Protein A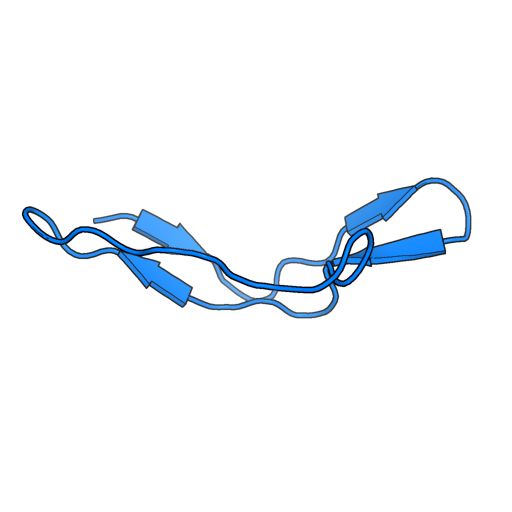F-A0A7W1FFE4-F1 (afdb_monomer_lite)

Radius of gyration: 12.09 Å; chains: 1; bounding box: 25×22×30 Å

pLDDT: mean 96.33, std 2.09, range [88.62, 98.25]

Sequence (39 aa):
MLEVQNISINYGVCAVVQNVSFALRTGKIIALLGANGAG

Secondary structure (DSSP, 8-state):
-EEEEEEEEEETTEEEEEEEEEEE-TT-------STT--

Structure (mmCIF, N/CA/C/O backbone):
data_AF-A0A7W1FFE4-F1
#
_entry.id   AF-A0A7W1FFE4-F1
#
loop_
_atom_site.group_PDB
_atom_site.id
_atom_site.type_symbol
_atom_site.label_atom_id
_atom_site.label_alt_id
_atom_site.label_comp_id
_atom_site.label_asym_id
_atom_site.label_entity_id
_atom_site.label_seq_id
_atom_site.pdbx_PDB_ins_code
_atom_site.Cartn_x
_atom_site.Cartn_y
_atom_site.Cartn_z
_atom_site.occupancy
_atom_site.B_iso_or_equiv
_atom_site.auth_seq_id
_atom_site.auth_comp_id
_atom_site.auth_asym_id
_atom_site.auth_atom_id
_atom_site.pdbx_PDB_model_num
ATOM 1 N N . MET A 1 1 ? -9.126 9.847 10.657 1.00 89.00 1 MET A N 1
ATOM 2 C CA . MET A 1 1 ? -9.587 9.658 9.266 1.00 89.00 1 MET A CA 1
ATOM 3 C C . MET A 1 1 ? -8.371 9.789 8.374 1.00 89.00 1 MET A C 1
ATOM 5 O O . MET A 1 1 ? -7.653 10.765 8.533 1.00 89.00 1 MET A O 1
ATOM 9 N N . LEU A 1 2 ? -8.112 8.792 7.530 1.00 97.12 2 LEU A N 1
ATOM 10 C CA . LEU A 1 2 ? -7.079 8.837 6.493 1.00 97.12 2 LEU A CA 1
ATOM 11 C C . LEU A 1 2 ? -7.774 8.895 5.137 1.00 97.12 2 LEU A C 1
ATOM 13 O O . LEU A 1 2 ? -8.743 8.167 4.916 1.00 97.12 2 LEU A O 1
ATOM 17 N N . GLU A 1 3 ? -7.260 9.730 4.247 1.00 97.75 3 GLU A N 1
ATOM 18 C CA . GLU A 1 3 ? -7.747 9.869 2.885 1.00 97.75 3 GLU A CA 1
ATOM 19 C C . 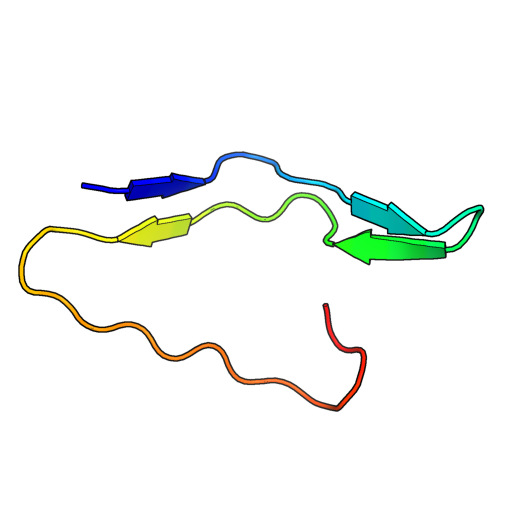GLU A 1 3 ? -6.561 9.843 1.922 1.00 97.75 3 GLU A C 1
ATOM 21 O O . GLU A 1 3 ? -5.571 10.547 2.114 1.00 97.75 3 GLU A O 1
ATOM 26 N N . VAL A 1 4 ? -6.659 8.981 0.918 1.00 97.25 4 VAL A N 1
ATOM 27 C CA . VAL A 1 4 ? -5.70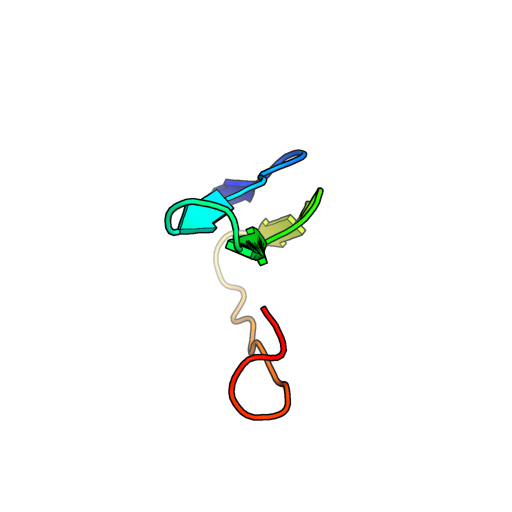2 8.821 -0.171 1.00 97.25 4 VAL A CA 1
ATOM 28 C C . VAL A 1 4 ? -6.441 9.188 -1.444 1.00 97.25 4 VAL A C 1
ATOM 30 O O . VAL A 1 4 ? -7.504 8.629 -1.717 1.00 97.25 4 VAL A O 1
ATOM 33 N N . GLN A 1 5 ? -5.897 10.133 -2.206 1.00 98.12 5 GLN A N 1
ATOM 34 C CA . GLN A 1 5 ? -6.518 10.620 -3.433 1.00 98.12 5 GLN A CA 1
ATOM 35 C C . GLN A 1 5 ? -5.513 10.608 -4.578 1.00 98.12 5 GLN A C 1
ATOM 37 O O . GLN A 1 5 ? -4.469 11.254 -4.503 1.00 98.12 5 GLN A O 1
ATOM 42 N N . ASN A 1 6 ? -5.876 9.896 -5.640 1.00 98.25 6 ASN A N 1
ATOM 43 C CA . ASN A 1 6 ? -5.230 9.870 -6.946 1.00 98.25 6 ASN A CA 1
ATOM 44 C C . ASN A 1 6 ? -3.714 9.642 -6.869 1.00 98.25 6 ASN A C 1
ATOM 46 O O . ASN A 1 6 ? -2.943 10.217 -7.640 1.00 98.25 6 ASN A O 1
ATOM 50 N N . ILE A 1 7 ? -3.269 8.805 -5.927 1.00 97.75 7 ILE A N 1
ATOM 51 C CA . ILE A 1 7 ? -1.845 8.531 -5.759 1.00 97.75 7 ILE A CA 1
ATOM 52 C C . ILE A 1 7 ? -1.364 7.656 -6.909 1.00 97.75 7 ILE A C 1
ATOM 54 O O . ILE A 1 7 ? -1.970 6.637 -7.236 1.00 97.75 7 ILE A O 1
ATOM 58 N N . SER A 1 8 ? -0.242 8.065 -7.493 1.00 98.06 8 SER A N 1
ATOM 59 C CA . SER A 1 8 ? 0.523 7.271 -8.447 1.00 98.06 8 SER A CA 1
ATOM 60 C C . SER A 1 8 ? 1.986 7.244 -8.015 1.00 98.06 8 SER A C 1
ATOM 62 O O . SER A 1 8 ? 2.512 8.260 -7.559 1.00 98.06 8 SER A O 1
ATOM 64 N N . ILE A 1 9 ? 2.636 6.087 -8.121 1.00 97.44 9 ILE A N 1
ATOM 65 C CA . ILE A 1 9 ? 4.016 5.862 -7.679 1.00 97.44 9 ILE A CA 1
ATOM 66 C C . ILE A 1 9 ? 4.764 5.123 -8.779 1.00 97.44 9 ILE A C 1
ATOM 68 O O . ILE A 1 9 ? 4.306 4.082 -9.252 1.00 97.44 9 ILE A O 1
ATOM 72 N N . ASN A 1 10 ? 5.943 5.642 -9.129 1.00 97.69 10 ASN A N 1
ATOM 73 C CA . ASN A 1 10 ? 6.839 5.040 -10.107 1.00 97.69 10 ASN A CA 1
ATOM 74 C C . ASN A 1 10 ? 8.164 4.643 -9.454 1.00 97.69 10 ASN A C 1
ATOM 76 O O . ASN A 1 10 ? 8.753 5.423 -8.703 1.00 97.69 10 ASN A O 1
ATOM 80 N N . TYR A 1 11 ? 8.673 3.469 -9.818 1.00 95.62 11 TYR A N 1
ATOM 81 C CA . TYR A 1 11 ? 10.054 3.065 -9.571 1.00 95.62 11 TYR A CA 1
ATOM 82 C C . TYR A 1 11 ? 10.818 3.073 -10.891 1.00 95.62 11 TYR A C 1
ATOM 84 O O . TYR A 1 11 ? 10.709 2.165 -11.718 1.00 95.62 11 TYR A O 1
ATOM 92 N N . GLY A 1 12 ? 11.567 4.156 -11.111 1.00 96.06 12 GLY A N 1
ATOM 93 C CA . GLY A 1 12 ? 12.168 4.449 -12.408 1.00 96.06 12 GLY A CA 1
ATOM 94 C C . GLY A 1 12 ? 11.085 4.605 -13.475 1.00 96.06 12 GLY A C 1
ATOM 95 O O . GLY A 1 12 ? 10.210 5.459 -13.355 1.00 96.06 12 GLY A O 1
ATOM 96 N N . VAL A 1 13 ? 11.141 3.758 -14.504 1.00 95.38 13 VAL A N 1
ATOM 97 C CA . VAL A 1 13 ? 10.158 3.729 -15.602 1.00 95.38 13 VAL A CA 1
ATOM 98 C C . VAL A 1 13 ? 8.946 2.838 -15.315 1.00 95.38 13 VAL A C 1
ATOM 100 O O . VAL A 1 13 ? 8.007 2.816 -16.105 1.00 95.38 13 VAL A O 1
ATOM 103 N N . CYS A 1 14 ? 8.960 2.081 -14.216 1.00 95.12 14 CYS A N 1
ATO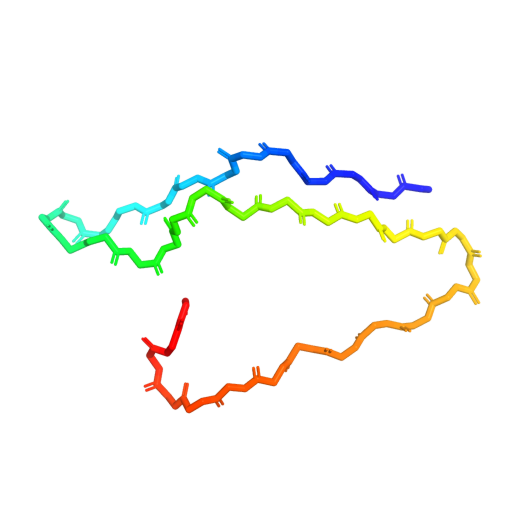M 104 C CA . CYS A 1 14 ? 7.875 1.172 -13.867 1.00 95.12 14 CYS A CA 1
ATOM 105 C C . CYS A 1 14 ? 6.814 1.904 -13.038 1.00 95.12 14 CYS A C 1
ATOM 107 O O . CYS A 1 14 ? 7.126 2.407 -11.958 1.00 95.12 14 CYS A O 1
ATOM 109 N N . ALA A 1 15 ? 5.573 1.941 -13.528 1.00 96.50 15 ALA A N 1
ATOM 110 C CA . ALA A 1 15 ? 4.425 2.426 -12.769 1.00 96.50 15 ALA A CA 1
ATOM 111 C C . ALA A 1 15 ? 3.897 1.311 -11.859 1.00 96.50 15 ALA A C 1
ATOM 113 O O . ALA A 1 15 ? 3.445 0.276 -12.347 1.00 96.50 15 ALA A O 1
ATOM 114 N N . VAL A 1 16 ? 3.976 1.534 -10.548 1.00 97.06 16 VAL A N 1
ATOM 115 C CA . VAL A 1 16 ? 3.697 0.525 -9.514 1.00 97.06 16 VAL A CA 1
ATOM 116 C C . VAL A 1 16 ? 2.312 0.768 -8.916 1.00 97.06 16 VAL A C 1
ATOM 118 O O . VAL A 1 16 ? 1.441 -0.086 -9.022 1.00 97.06 16 VAL A O 1
ATOM 121 N N . VAL A 1 17 ? 2.039 2.002 -8.480 1.00 97.62 17 VAL A N 1
ATOM 122 C CA . VAL A 1 17 ? 0.694 2.448 -8.080 1.00 97.62 17 VAL A CA 1
ATOM 123 C C . VAL A 1 17 ? 0.162 3.412 -9.135 1.00 97.62 17 VAL A C 1
ATOM 125 O O . VAL A 1 17 ? 0.874 4.335 -9.530 1.00 97.62 17 VAL A O 1
ATOM 128 N N . GLN A 1 18 ? -1.085 3.242 -9.578 1.00 97.31 18 GLN A N 1
ATOM 129 C CA . GLN A 1 18 ? -1.697 4.094 -10.603 1.00 97.31 18 GLN A CA 1
ATOM 130 C C . GLN A 1 18 ? -3.074 4.586 -10.160 1.00 97.31 18 GLN A C 1
ATOM 132 O O . GLN A 1 18 ? -4.012 3.802 -10.043 1.00 97.31 18 GLN A O 1
ATOM 137 N N . ASN A 1 19 ? -3.186 5.899 -9.949 1.00 97.69 19 ASN A N 1
ATOM 138 C CA . ASN A 1 19 ? -4.425 6.607 -9.630 1.00 97.69 19 ASN A CA 1
ATOM 139 C C . ASN A 1 19 ? -5.276 5.949 -8.522 1.00 97.69 19 ASN A C 1
ATOM 141 O O . ASN A 1 19 ? -6.488 5.773 -8.659 1.00 97.69 19 ASN A O 1
ATOM 145 N N . VAL A 1 20 ? -4.637 5.559 -7.419 1.00 97.44 20 VAL A N 1
ATOM 146 C CA . VAL A 1 20 ? -5.315 4.890 -6.305 1.00 97.44 20 VAL A CA 1
ATOM 147 C C . VAL A 1 20 ? -5.920 5.919 -5.354 1.00 97.44 20 VAL A C 1
ATOM 149 O O . VAL A 1 20 ? -5.236 6.834 -4.888 1.00 97.44 20 VAL A O 1
ATOM 152 N N . SER A 1 21 ? -7.200 5.720 -5.035 1.00 97.81 21 SER A N 1
ATOM 153 C CA . SER A 1 21 ? -7.972 6.534 -4.094 1.00 97.81 21 SER A CA 1
ATOM 154 C C . SER A 1 21 ? -8.735 5.647 -3.115 1.00 97.81 21 SER A C 1
ATOM 156 O O . SER A 1 21 ? -9.456 4.741 -3.532 1.00 97.81 21 SER A O 1
ATOM 158 N N . PHE A 1 22 ? -8.611 5.911 -1.815 1.00 96.94 22 PHE A N 1
ATOM 159 C CA . PHE A 1 22 ? -9.404 5.251 -0.776 1.00 96.94 22 PHE A CA 1
ATOM 160 C C . PHE A 1 22 ? -9.448 6.082 0.510 1.00 96.94 22 PHE A C 1
ATOM 162 O O . PHE A 1 22 ? -8.621 6.961 0.737 1.00 96.94 22 PHE A O 1
ATOM 169 N N . ALA A 1 23 ? -10.402 5.775 1.391 1.00 97.12 23 ALA A N 1
ATOM 170 C CA . ALA A 1 23 ? -10.524 6.422 2.693 1.00 97.12 23 ALA A CA 1
ATOM 171 C C . ALA A 1 23 ? -10.673 5.387 3.813 1.00 97.12 23 ALA A C 1
ATOM 173 O O . ALA A 1 23 ? -11.435 4.427 3.693 1.00 97.12 23 ALA A O 1
ATOM 174 N N . LEU A 1 24 ? -9.989 5.619 4.935 1.00 97.62 24 LEU A N 1
ATOM 175 C CA . LEU A 1 24 ? -10.110 4.826 6.155 1.00 97.62 24 LEU A CA 1
ATOM 176 C C . LEU A 1 24 ? -10.711 5.676 7.279 1.00 97.62 24 LEU A C 1
ATOM 178 O O . LEU A 1 24 ? -10.129 6.661 7.755 1.00 97.62 24 LEU A O 1
ATOM 182 N N . ARG A 1 25 ? -11.907 5.279 7.718 1.00 97.00 25 ARG A N 1
ATOM 183 C CA . ARG A 1 25 ? -12.620 5.914 8.834 1.00 97.00 25 ARG A CA 1
ATOM 184 C C . ARG A 1 25 ? -12.079 5.417 10.176 1.00 97.00 25 ARG A C 1
ATOM 186 O O . ARG A 1 25 ? -11.620 4.285 10.293 1.00 97.00 25 ARG A O 1
ATOM 193 N N . THR A 1 26 ? -12.163 6.263 11.201 1.00 97.38 26 THR A N 1
ATOM 194 C CA . THR A 1 26 ? -11.749 5.917 12.569 1.00 97.38 26 THR A CA 1
ATOM 195 C C . THR A 1 26 ? -12.496 4.671 13.064 1.00 97.38 26 THR A C 1
ATOM 197 O O . THR A 1 26 ? -13.700 4.546 12.847 1.00 97.38 26 THR A O 1
ATOM 200 N N . GLY A 1 27 ? -11.781 3.745 13.709 1.00 97.62 27 GLY A N 1
ATOM 201 C CA . GLY A 1 27 ? -12.354 2.500 14.237 1.00 97.62 27 GLY A CA 1
ATOM 202 C C . GLY A 1 27 ? -12.662 1.427 13.183 1.00 97.62 27 GLY A C 1
ATOM 203 O O . GLY A 1 27 ? -13.320 0.440 13.504 1.00 97.62 27 GLY A O 1
ATOM 204 N N . LYS A 1 28 ? -12.224 1.601 11.929 1.00 97.25 28 LYS A N 1
ATOM 205 C CA . LYS A 1 28 ? -12.317 0.581 10.875 1.00 97.25 28 LYS A CA 1
ATOM 206 C C . LYS A 1 28 ? -10.953 -0.044 10.594 1.00 97.25 28 LYS A C 1
ATOM 208 O O . LYS A 1 28 ? -9.922 0.600 10.760 1.00 97.25 28 LYS A O 1
ATOM 213 N N . ILE A 1 29 ? -10.985 -1.291 10.134 1.00 96.31 29 ILE A N 1
ATOM 214 C CA . ILE A 1 29 ? -9.828 -2.042 9.643 1.00 96.31 29 ILE A CA 1
ATOM 215 C C . ILE A 1 29 ? -10.050 -2.284 8.151 1.00 96.31 29 ILE A C 1
ATOM 217 O O . ILE A 1 29 ? -11.167 -2.598 7.739 1.00 96.31 29 ILE A O 1
ATOM 221 N N . ILE A 1 30 ? -8.998 -2.123 7.353 1.00 95.06 30 ILE A N 1
ATOM 222 C CA . ILE A 1 30 ? -8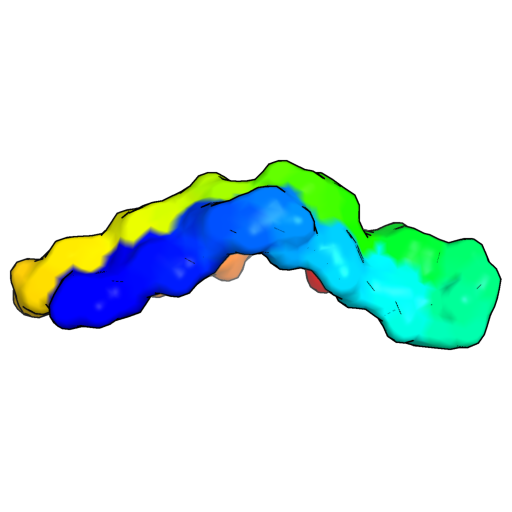.986 -2.441 5.925 1.00 95.06 30 ILE A CA 1
ATOM 223 C C . ILE A 1 30 ? -7.889 -3.470 5.6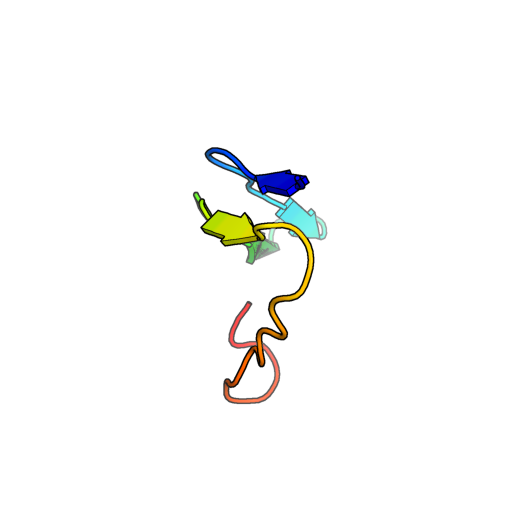60 1.00 95.06 30 ILE A C 1
ATOM 225 O O . ILE A 1 30 ? -6.813 -3.392 6.250 1.00 95.06 30 ILE A O 1
ATOM 229 N N . ALA A 1 31 ? -8.172 -4.431 4.786 1.00 96.62 31 ALA A N 1
ATOM 230 C CA . ALA A 1 31 ? -7.183 -5.352 4.248 1.00 96.62 31 ALA A CA 1
ATOM 231 C C . ALA A 1 31 ? -6.996 -5.044 2.761 1.00 96.62 31 ALA A C 1
ATOM 233 O O . ALA A 1 31 ? -7.978 -4.899 2.032 1.00 96.62 31 ALA A O 1
ATOM 234 N N . LEU A 1 32 ? -5.743 -4.942 2.330 1.00 94.25 32 LEU A N 1
ATOM 235 C CA . LEU A 1 32 ? -5.379 -4.846 0.921 1.00 94.25 32 LEU A CA 1
ATOM 236 C C . LEU A 1 32 ? -4.899 -6.223 0.473 1.00 94.25 32 LEU A C 1
ATOM 238 O O . LEU A 1 32 ? -4.043 -6.825 1.119 1.00 94.25 32 LEU A O 1
ATOM 242 N N . LEU A 1 33 ? -5.489 -6.729 -0.605 1.00 95.88 33 LEU A N 1
ATOM 243 C CA . LEU A 1 33 ? -5.212 -8.049 -1.159 1.00 95.88 33 LEU A CA 1
ATOM 244 C C . LEU A 1 33 ? -4.804 -7.899 -2.622 1.00 95.88 33 LEU A C 1
ATOM 246 O O . LEU A 1 33 ? -5.308 -7.024 -3.323 1.00 95.88 33 LEU A O 1
ATOM 250 N N . GLY A 1 34 ? -3.928 -8.781 -3.084 1.00 95.94 34 GLY A N 1
ATOM 251 C CA . GLY A 1 34 ? -3.463 -8.797 -4.463 1.00 95.94 34 GLY A CA 1
ATOM 252 C C . GLY A 1 34 ? -2.382 -9.847 -4.672 1.00 95.94 34 GLY A C 1
ATOM 253 O O . GLY A 1 34 ? -1.788 -10.344 -3.714 1.00 95.94 34 GLY A O 1
ATOM 254 N N . ALA A 1 35 ? -2.139 -10.194 -5.935 1.00 97.56 35 ALA A N 1
ATOM 255 C CA . ALA A 1 35 ? -0.963 -10.970 -6.305 1.00 97.56 35 ALA A CA 1
ATOM 256 C C . ALA A 1 35 ? 0.320 -10.166 -6.019 1.00 97.56 35 ALA A C 1
ATOM 258 O O . ALA A 1 35 ? 0.286 -8.939 -5.910 1.00 97.56 35 ALA A O 1
ATOM 259 N N . ASN A 1 36 ? 1.461 -10.851 -5.922 1.00 95.62 36 ASN A N 1
ATOM 260 C CA . ASN A 1 36 ? 2.749 -10.173 -5.789 1.00 95.62 36 ASN A CA 1
ATOM 261 C C . ASN A 1 36 ? 2.966 -9.219 -6.982 1.00 95.62 36 ASN A C 1
ATOM 263 O O . ASN A 1 36 ? 2.856 -9.644 -8.131 1.00 95.62 36 ASN A O 1
ATOM 267 N N . GLY A 1 37 ? 3.237 -7.943 -6.693 1.00 93.56 37 GLY A N 1
ATOM 268 C CA . GLY A 1 37 ? 3.431 -6.892 -7.694 1.00 93.56 37 GLY A CA 1
ATOM 269 C C . GLY A 1 37 ? 2.150 -6.293 -8.292 1.00 93.56 37 GLY A C 1
ATOM 270 O O . GLY A 1 37 ? 2.244 -5.597 -9.296 1.00 93.56 37 GLY A O 1
ATOM 271 N N . ALA A 1 38 ? 0.964 -6.556 -7.725 1.00 94.31 38 ALA A N 1
ATOM 272 C CA . ALA A 1 38 ? -0.313 -6.028 -8.236 1.00 94.31 38 ALA A CA 1
ATOM 273 C C . ALA A 1 38 ? -0.541 -4.524 -7.986 1.00 94.31 38 ALA A C 1
ATOM 275 O O . ALA A 1 38 ? -1.529 -3.966 -8.467 1.00 94.31 38 ALA A O 1
ATOM 276 N N . GLY A 1 39 ? 0.335 -3.888 -7.217 1.00 88.62 39 GLY A N 1
ATOM 277 C CA . GLY A 1 39 ? 0.279 -2.478 -6.866 1.00 88.62 39 GLY A CA 1
ATOM 278 C C . GLY A 1 39 ? 1.494 -2.079 -6.060 1.00 88.62 39 GLY A C 1
ATOM 279 O O . GLY A 1 39 ? 2.091 -2.967 -5.411 1.00 88.62 39 GLY A O 1
#

Foldseek 3Di:
DDWDFQDWDDDVPRTQDGGDTDDDDPPDDDDDDDDVSND